Protein AF-A0A0C9UL07-F1 (afdb_monomer)

Radius of gyration: 20.9 Å; Cα contacts (8 Å, |Δi|>4): 100; chains: 1; bounding box: 41×48×55 Å

pLDDT: mean 84.24, std 13.14, range [51.62, 98.0]

Sequence (138 aa):
LTLYLAYKAIASFIRRKLIQSLTIVDDLPKLGVPRNELQRIRGTALICGGSISGLLAARICSDHFDNVVIVEPEDWLLSESGMNPQPAKAMESKIITNPRARIPQWYVAQGFHPTLPLVLSKLFPDDLEREIAKSGGR

Structure (mmCIF, N/CA/C/O backbone):
data_AF-A0A0C9UL07-F1
#
_entry.id   AF-A0A0C9UL07-F1
#
loop_
_atom_site.group_PDB
_atom_site.id
_atom_site.type_symbol
_atom_site.label_atom_id
_atom_site.label_alt_id
_atom_site.label_comp_id
_atom_site.label_asym_id
_atom_site.label_entity_id
_atom_site.label_seq_id
_atom_site.pdbx_PDB_ins_code
_atom_site.Cartn_x
_atom_site.Cartn_y
_atom_site.Cartn_z
_atom_site.occupancy
_atom_site.B_iso_or_equiv
_atom_site.auth_seq_id
_atom_site.auth_comp_id
_atom_site.auth_asym_id
_atom_site.auth_atom_id
_atom_site.pdbx_PDB_model_num
ATOM 1 N N . LEU A 1 1 ? -13.406 30.215 31.923 1.00 87.06 1 LEU A N 1
ATOM 2 C CA . LEU A 1 1 ? -13.299 28.745 32.100 1.00 87.06 1 LEU A CA 1
ATOM 3 C C . LEU A 1 1 ? -14.298 27.981 31.224 1.00 87.06 1 LEU A C 1
ATOM 5 O O . LEU A 1 1 ? -13.869 27.172 30.417 1.00 87.06 1 LEU A O 1
ATOM 9 N N . THR A 1 2 ? -15.599 28.265 31.311 1.00 92.12 2 THR A N 1
ATOM 10 C CA . THR A 1 2 ? -16.659 27.608 30.512 1.00 92.12 2 THR A CA 1
ATOM 11 C C . THR A 1 2 ? -16.460 27.727 28.999 1.00 92.12 2 THR A C 1
ATOM 13 O O . THR A 1 2 ? -16.497 26.718 28.303 1.00 92.12 2 THR A O 1
ATOM 16 N N . LEU A 1 3 ? -16.150 28.926 28.493 1.00 93.44 3 LEU A N 1
ATOM 17 C CA . LEU A 1 3 ? -15.874 29.152 27.067 1.00 93.44 3 LEU A CA 1
ATOM 18 C C . LEU A 1 3 ? -14.666 28.341 26.568 1.00 93.44 3 LEU A C 1
ATOM 20 O O . LEU A 1 3 ? -14.699 27.769 25.484 1.00 93.44 3 LEU A O 1
ATOM 24 N N . TYR A 1 4 ? -13.620 28.239 27.392 1.00 94.94 4 TYR A N 1
ATOM 25 C CA . TYR A 1 4 ? -12.428 27.444 27.088 1.00 94.94 4 TYR A CA 1
ATOM 26 C C . TYR A 1 4 ? -12.744 25.942 27.029 1.00 94.94 4 TYR A C 1
ATOM 28 O O . TYR A 1 4 ? -12.294 25.249 26.118 1.00 94.94 4 TYR A O 1
ATOM 36 N N . LEU A 1 5 ? -13.561 25.441 27.962 1.00 97.12 5 LEU A N 1
ATOM 37 C CA . LEU A 1 5 ? -14.010 24.047 27.952 1.00 97.12 5 LEU A CA 1
ATOM 38 C C . LEU A 1 5 ? -14.900 23.747 26.738 1.00 97.12 5 LEU A C 1
ATOM 40 O O . LEU A 1 5 ? -14.700 22.725 26.085 1.00 97.12 5 LEU A O 1
ATOM 44 N N . ALA A 1 6 ? -15.821 24.652 26.392 1.00 96.00 6 ALA A N 1
ATOM 45 C CA . ALA A 1 6 ? -16.668 24.529 25.207 1.00 96.00 6 ALA A CA 1
ATOM 46 C C . ALA A 1 6 ? -15.838 24.523 23.912 1.00 96.00 6 ALA A C 1
ATOM 48 O O . ALA A 1 6 ? -16.005 23.633 23.080 1.00 96.00 6 ALA A O 1
ATOM 49 N N . TYR A 1 7 ? -14.879 25.446 23.780 1.00 97.12 7 TYR A N 1
ATOM 50 C CA . TYR A 1 7 ? -13.932 25.468 22.663 1.00 97.12 7 TYR A CA 1
ATOM 51 C C . TYR A 1 7 ? -13.164 24.147 22.550 1.00 97.12 7 TYR A C 1
ATOM 53 O O . TYR A 1 7 ? -13.106 23.553 21.475 1.00 97.12 7 TYR A O 1
ATOM 61 N N . LYS A 1 8 ? -12.625 23.637 23.664 1.00 97.00 8 LYS A N 1
ATOM 62 C CA . LYS A 1 8 ? -11.879 22.373 23.683 1.00 97.00 8 LYS A CA 1
ATOM 63 C C . LYS A 1 8 ? -12.757 21.179 23.292 1.00 97.00 8 LYS A C 1
ATOM 65 O O . LYS A 1 8 ? -12.289 20.296 22.576 1.00 97.00 8 LYS A O 1
ATOM 70 N N . ALA A 1 9 ? -14.018 21.155 23.725 1.00 97.00 9 ALA A N 1
ATOM 71 C CA . ALA A 1 9 ? -14.970 20.108 23.362 1.00 97.00 9 ALA A CA 1
ATOM 72 C C . ALA A 1 9 ? -15.290 20.128 21.860 1.00 97.00 9 ALA A C 1
ATOM 74 O O . ALA A 1 9 ? -15.192 19.091 21.202 1.00 97.00 9 ALA A O 1
ATOM 75 N N . ILE A 1 10 ? -15.587 21.308 21.306 1.00 97.12 10 ILE A N 1
ATOM 76 C CA . ILE A 1 10 ? -15.850 21.489 19.872 1.00 97.12 10 ILE A CA 1
ATOM 77 C C . ILE A 1 10 ? -14.613 21.113 19.052 1.00 97.12 10 ILE A C 1
ATOM 79 O O . ILE A 1 10 ? -14.713 20.315 18.122 1.00 97.12 10 ILE A O 1
ATOM 83 N N . ALA A 1 11 ? -13.433 21.612 19.429 1.00 96.56 11 ALA A N 1
ATOM 84 C CA . ALA A 1 11 ? -12.179 21.292 18.757 1.00 96.56 11 ALA A CA 1
ATOM 85 C C . ALA A 1 11 ? -11.882 19.784 18.787 1.00 96.56 11 ALA A C 1
ATOM 87 O O . ALA A 1 11 ? -11.499 19.211 17.770 1.00 96.56 11 ALA A O 1
ATOM 88 N N . SER A 1 12 ? -12.111 19.116 19.923 1.00 96.25 12 SER A N 1
ATOM 89 C CA . SER A 1 12 ? -11.952 17.662 20.051 1.00 96.25 12 SER A CA 1
ATOM 90 C C . SER A 1 12 ? -12.924 16.897 19.147 1.00 96.25 12 SER A C 1
ATOM 92 O O . SER A 1 12 ? -12.525 15.953 18.463 1.00 96.25 12 SER A O 1
ATOM 94 N N . PHE A 1 13 ? -14.186 17.332 19.087 1.00 97.25 13 PHE A N 1
ATOM 95 C CA . PHE A 1 13 ? -15.200 16.722 18.232 1.00 97.25 13 PHE A CA 1
ATOM 96 C C . PHE A 1 13 ? -14.861 16.872 16.744 1.00 97.25 13 PHE A C 1
ATOM 98 O O . PHE A 1 13 ? -14.849 15.876 16.019 1.00 97.25 13 PHE A O 1
ATOM 105 N N . ILE A 1 14 ? -14.517 18.088 16.306 1.00 96.94 14 ILE A N 1
ATOM 106 C CA . ILE A 1 14 ? -14.094 18.362 14.927 1.00 96.94 14 ILE A CA 1
ATOM 107 C C . ILE A 1 14 ? -12.856 17.531 14.593 1.00 96.94 14 ILE A C 1
ATOM 109 O O . ILE A 1 14 ? -12.854 16.822 13.591 1.00 96.94 14 ILE A O 1
ATOM 113 N N . ARG A 1 15 ? -11.832 17.535 15.457 1.00 94.94 15 ARG A N 1
ATOM 114 C CA . ARG A 1 15 ? -10.610 16.746 15.251 1.00 94.94 15 ARG A CA 1
ATOM 115 C C . ARG A 1 15 ? -10.924 15.264 15.076 1.00 94.94 15 ARG A C 1
ATOM 117 O O . ARG A 1 15 ? -10.402 14.644 14.157 1.00 94.94 15 ARG A O 1
ATOM 124 N N . ARG A 1 16 ? -11.782 14.694 15.927 1.00 94.38 16 ARG A N 1
ATOM 125 C CA . ARG A 1 16 ? -12.182 13.285 15.829 1.00 94.38 16 ARG A CA 1
ATOM 126 C C . ARG A 1 16 ? -12.882 12.994 14.503 1.00 94.38 16 ARG A C 1
ATOM 128 O O . ARG A 1 16 ? -12.546 12.007 13.863 1.00 94.38 16 ARG A O 1
ATOM 135 N N . LYS A 1 17 ? -13.800 13.860 14.068 1.00 95.44 17 LYS A N 1
ATOM 136 C CA .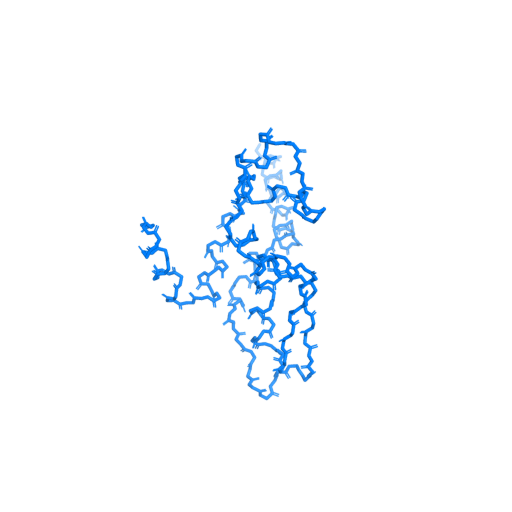 LYS A 1 17 ? -14.495 13.711 12.780 1.00 95.44 17 LYS A CA 1
ATOM 137 C C . LYS A 1 17 ? -13.549 13.818 11.587 1.00 95.44 17 LYS A C 1
ATOM 139 O O . LYS A 1 17 ? -13.657 13.019 10.664 1.00 95.44 17 LYS A O 1
ATOM 144 N N . LEU A 1 18 ? -12.600 14.752 11.629 1.00 94.44 18 LEU A N 1
ATOM 145 C CA . LEU A 1 18 ? -11.590 14.897 10.584 1.00 94.44 18 LEU A CA 1
ATOM 146 C C . LEU A 1 18 ? -10.664 13.679 10.525 1.00 94.44 18 LEU A C 1
ATOM 148 O O . LEU A 1 18 ? -10.439 13.160 9.441 1.00 94.44 18 LEU A O 1
ATOM 152 N N . ILE A 1 19 ? -10.186 13.172 11.666 1.00 91.25 19 ILE A N 1
ATOM 153 C CA . ILE A 1 19 ? -9.354 11.956 11.708 1.00 91.25 19 ILE A CA 1
ATOM 154 C C . ILE A 1 19 ? -10.118 10.762 11.135 1.00 91.25 19 ILE A C 1
ATOM 156 O O . ILE A 1 19 ? -9.585 10.056 10.286 1.00 91.25 19 ILE A O 1
ATOM 160 N N . GLN A 1 20 ? -11.374 10.583 11.539 1.00 91.12 20 GLN A N 1
ATOM 161 C CA . GLN A 1 20 ? -12.232 9.501 11.055 1.00 91.12 20 GLN A CA 1
ATOM 162 C C . GLN A 1 20 ? -12.506 9.560 9.552 1.00 91.12 20 GLN A C 1
ATOM 164 O O . GLN A 1 20 ? -12.657 8.522 8.923 1.00 91.12 20 GLN A O 1
ATOM 169 N N . SER A 1 21 ? -12.609 10.762 8.981 1.00 91.25 21 SER A N 1
ATOM 170 C CA . SER A 1 21 ? -12.977 10.932 7.574 1.00 91.25 21 SER A CA 1
ATOM 171 C C . SER A 1 21 ? -11.782 11.049 6.630 1.00 91.25 21 SER A C 1
ATOM 173 O O . SER A 1 21 ? -11.935 10.761 5.447 1.00 91.25 21 SER A O 1
ATOM 175 N N . LEU A 1 22 ? -10.640 11.549 7.107 1.00 90.31 22 LEU A N 1
ATOM 176 C CA . LEU A 1 22 ? -9.504 11.932 6.260 1.00 90.31 22 LEU A CA 1
ATOM 177 C C . LEU A 1 22 ? -8.272 11.050 6.464 1.00 90.31 22 LEU A C 1
ATOM 179 O O . LEU A 1 22 ? -7.281 11.222 5.758 1.00 90.31 22 LEU A O 1
ATOM 183 N N . THR A 1 23 ? -8.287 10.146 7.444 1.00 88.69 23 THR A N 1
ATOM 184 C CA . THR A 1 23 ? -7.121 9.323 7.771 1.00 88.69 23 THR A CA 1
ATOM 185 C C . THR A 1 23 ? -7.498 7.858 7.908 1.00 88.69 23 THR A C 1
ATOM 187 O O . THR A 1 23 ? -8.632 7.520 8.222 1.00 88.69 23 THR A O 1
ATOM 190 N N . ILE A 1 24 ? -6.505 6.990 7.735 1.00 87.75 24 ILE A N 1
ATOM 191 C CA . ILE A 1 24 ? -6.659 5.534 7.838 1.00 87.75 24 ILE A CA 1
ATOM 192 C C . ILE A 1 24 ? -6.579 5.009 9.280 1.00 87.75 24 ILE A C 1
ATOM 194 O O . ILE A 1 24 ? -6.557 3.800 9.486 1.00 87.75 24 ILE A O 1
ATOM 198 N N . VAL A 1 25 ? -6.446 5.885 10.284 1.00 89.00 25 VAL A N 1
ATOM 199 C CA . VAL A 1 25 ? -6.055 5.491 11.651 1.00 89.00 25 VAL A CA 1
ATOM 200 C C . VAL A 1 25 ? -7.028 4.476 12.256 1.00 89.00 25 VAL A C 1
ATOM 202 O O . VAL A 1 25 ? -6.585 3.486 12.836 1.00 89.00 25 VAL A O 1
ATOM 205 N N . ASP A 1 26 ? -8.332 4.677 12.065 1.00 90.06 26 ASP A N 1
ATOM 206 C CA . ASP A 1 26 ? -9.371 3.783 12.592 1.00 90.06 26 ASP A CA 1
ATOM 207 C C . ASP A 1 26 ? -9.475 2.458 11.799 1.00 90.06 26 ASP A C 1
ATOM 209 O O . ASP A 1 26 ? -10.058 1.486 12.286 1.00 90.06 26 ASP A O 1
ATOM 213 N N . ASP A 1 27 ? -8.873 2.388 10.608 1.00 88.75 27 ASP A N 1
ATOM 214 C CA . ASP A 1 27 ? -8.844 1.196 9.753 1.00 88.75 27 ASP A CA 1
ATOM 215 C C . ASP A 1 27 ? -7.534 0.402 9.853 1.00 88.75 27 ASP A C 1
ATOM 217 O O . ASP A 1 27 ? -7.509 -0.769 9.475 1.00 88.75 27 ASP A O 1
ATOM 221 N N . LEU A 1 28 ? -6.473 0.976 10.437 1.00 89.69 28 LEU A N 1
ATOM 222 C CA . LEU A 1 28 ? -5.194 0.289 10.671 1.00 89.69 28 LEU A CA 1
ATOM 223 C C . LEU A 1 28 ? -5.342 -1.091 11.341 1.00 89.69 28 LEU A C 1
ATOM 225 O O . LEU A 1 28 ? -4.648 -2.014 10.915 1.00 89.69 28 LEU A O 1
ATOM 229 N N . PRO A 1 29 ? -6.219 -1.302 12.347 1.00 89.44 29 PRO A N 1
ATOM 230 C CA . PRO A 1 29 ? -6.376 -2.622 12.962 1.00 89.44 29 PRO A CA 1
ATOM 231 C C . PRO A 1 29 ? -6.958 -3.690 12.029 1.00 89.44 29 PRO A C 1
ATOM 233 O O . PRO A 1 29 ? -6.788 -4.874 12.296 1.00 89.44 29 PRO A O 1
ATOM 236 N N . LYS A 1 30 ? -7.659 -3.286 10.962 1.00 89.06 30 LYS A N 1
ATOM 237 C CA . LYS A 1 30 ? -8.255 -4.194 9.970 1.00 89.06 30 LYS A CA 1
ATOM 238 C C . LYS A 1 30 ? -7.292 -4.507 8.824 1.00 89.06 30 LYS A C 1
ATOM 240 O O . LYS A 1 30 ? -7.588 -5.357 7.988 1.00 89.06 30 LYS A O 1
ATOM 245 N N . LEU A 1 31 ? -6.169 -3.796 8.756 1.00 90.62 31 LEU A N 1
ATOM 246 C CA . LEU A 1 31 ? -5.187 -3.943 7.698 1.00 90.62 31 LEU A CA 1
ATOM 247 C C . LEU A 1 31 ? -4.393 -5.244 7.866 1.00 90.62 31 LEU A C 1
ATOM 249 O O . LEU A 1 31 ? -4.025 -5.602 8.984 1.00 90.62 31 LEU A O 1
ATOM 253 N N . GLY A 1 32 ? -4.118 -5.934 6.754 1.00 86.06 32 GLY A N 1
ATOM 254 C CA . GLY A 1 32 ? -3.405 -7.217 6.755 1.00 86.06 32 GLY A CA 1
ATOM 255 C C . GLY A 1 32 ? -4.238 -8.397 7.270 1.00 86.06 32 GLY A C 1
ATOM 256 O O . GLY A 1 32 ? -3.681 -9.450 7.565 1.00 86.06 32 GLY A O 1
ATOM 257 N N . VAL A 1 33 ? -5.560 -8.233 7.403 1.00 91.25 33 VAL A N 1
ATOM 258 C CA . VAL A 1 33 ? -6.483 -9.315 7.772 1.00 91.25 33 VAL A CA 1
ATOM 259 C C . VAL A 1 33 ? -7.104 -9.893 6.496 1.00 91.25 33 VAL A C 1
ATOM 261 O O . VAL A 1 33 ? -8.010 -9.270 5.928 1.00 91.25 33 VAL A O 1
ATOM 264 N N . PRO A 1 34 ? -6.647 -11.065 6.017 1.00 91.56 34 PRO A N 1
ATOM 265 C CA . PRO A 1 34 ? -7.158 -11.631 4.782 1.00 91.56 34 PRO A CA 1
ATOM 266 C C . PRO A 1 34 ? -8.598 -12.109 4.913 1.00 91.56 34 PRO A C 1
ATOM 268 O O . PRO A 1 34 ? -9.052 -12.542 5.974 1.00 91.56 34 PRO A O 1
ATOM 271 N N . ARG A 1 35 ? -9.334 -12.048 3.797 1.00 93.31 35 ARG A N 1
ATOM 272 C CA . ARG A 1 35 ? -10.623 -12.740 3.697 1.00 93.31 35 ARG A CA 1
ATOM 273 C C . ARG A 1 35 ? -10.357 -14.241 3.701 1.00 93.31 35 ARG A C 1
ATOM 275 O O . ARG A 1 35 ? -9.405 -14.698 3.073 1.00 93.31 35 ARG A O 1
ATOM 282 N N . ASN A 1 36 ? -11.244 -15.004 4.338 1.00 92.62 36 ASN A N 1
ATOM 283 C CA . ASN A 1 36 ? -11.257 -16.455 4.163 1.00 92.62 36 ASN A CA 1
ATOM 284 C C . ASN A 1 36 ? -11.339 -16.782 2.668 1.00 92.62 36 ASN A C 1
ATOM 286 O O . ASN A 1 36 ? -12.015 -16.064 1.930 1.00 92.62 36 ASN A O 1
ATOM 290 N N . GLU A 1 37 ? -10.705 -17.866 2.224 1.00 87.19 37 GLU A N 1
ATOM 291 C CA . GLU A 1 37 ? -10.624 -18.204 0.794 1.00 87.19 37 GLU A CA 1
ATOM 292 C C . GLU A 1 37 ? -12.002 -18.253 0.119 1.00 87.19 37 GLU A C 1
ATOM 294 O O . GLU A 1 37 ? -12.196 -17.685 -0.951 1.00 87.19 37 GLU A O 1
ATOM 299 N N . LEU A 1 38 ? -13.000 -18.818 0.807 1.00 90.19 38 LEU A N 1
ATOM 300 C CA . LEU A 1 38 ? -14.388 -18.901 0.334 1.00 90.19 38 LEU A CA 1
ATOM 301 C C . LEU A 1 38 ? -15.116 -17.545 0.273 1.00 90.19 38 LEU A C 1
ATOM 303 O O . LEU A 1 38 ? -16.184 -17.442 -0.322 1.00 90.19 38 LEU A O 1
ATOM 307 N N . GLN A 1 39 ? -14.571 -16.513 0.919 1.00 93.44 39 GLN A N 1
ATOM 308 C CA . GLN A 1 39 ? -15.142 -15.166 1.026 1.00 93.44 39 GLN A CA 1
ATOM 309 C C . GLN A 1 39 ? -14.377 -14.126 0.196 1.00 93.44 39 GLN A C 1
ATOM 311 O O . GLN A 1 39 ? -14.705 -12.931 0.262 1.00 93.44 39 GLN A O 1
ATOM 316 N N . ARG A 1 40 ? -13.353 -14.552 -0.556 1.00 95.50 40 ARG A N 1
ATOM 317 C CA . ARG A 1 40 ? -12.643 -13.691 -1.504 1.00 95.50 40 ARG A CA 1
ATOM 318 C C . ARG A 1 40 ? -13.598 -13.222 -2.598 1.00 95.50 40 ARG A C 1
ATOM 320 O O . ARG A 1 40 ? -14.543 -13.907 -2.991 1.00 95.50 40 ARG A O 1
ATOM 327 N N . ILE A 1 41 ? -13.374 -11.999 -3.055 1.00 96.81 41 ILE A N 1
ATOM 328 C CA . ILE A 1 41 ? -14.144 -11.379 -4.122 1.00 96.81 41 ILE A CA 1
ATOM 329 C C . ILE A 1 41 ? -13.711 -12.041 -5.431 1.00 96.81 41 ILE A C 1
ATOM 331 O O . ILE A 1 41 ? -12.555 -11.931 -5.845 1.00 96.81 41 ILE A O 1
ATOM 335 N N . ARG A 1 42 ? -14.654 -12.737 -6.070 1.00 96.88 42 ARG A N 1
ATOM 336 C CA . ARG A 1 42 ? -14.430 -13.425 -7.345 1.00 96.88 42 ARG A CA 1
ATOM 337 C C . ARG A 1 42 ? -14.112 -12.397 -8.431 1.00 96.88 42 ARG A C 1
ATOM 339 O O . ARG A 1 42 ? -14.817 -11.397 -8.558 1.00 96.88 42 ARG A O 1
ATOM 346 N N . GLY A 1 43 ? -13.079 -12.665 -9.226 1.00 95.19 43 GLY A N 1
ATOM 347 C CA . GLY A 1 43 ? -12.649 -11.803 -10.330 1.00 95.19 43 GLY A CA 1
ATOM 348 C C . GLY A 1 43 ? -11.228 -11.267 -10.166 1.00 95.19 43 GLY A C 1
ATOM 349 O O . GLY A 1 43 ? -10.407 -11.850 -9.455 1.00 95.19 43 GLY A O 1
ATOM 350 N N . THR A 1 44 ? -10.942 -10.167 -10.863 1.00 97.94 44 THR A N 1
ATOM 351 C CA . THR A 1 44 ? -9.599 -9.582 -10.945 1.00 97.94 44 THR A CA 1
ATOM 352 C C . THR A 1 44 ? -9.631 -8.118 -10.533 1.00 97.94 44 THR A C 1
ATOM 354 O O . THR A 1 44 ? -10.332 -7.317 -11.150 1.00 97.94 44 THR A O 1
ATOM 357 N N . ALA A 1 45 ? -8.849 -7.758 -9.516 1.00 98.00 45 ALA A N 1
ATOM 358 C CA . ALA A 1 45 ? -8.554 -6.365 -9.209 1.00 98.00 45 ALA A CA 1
ATOM 359 C C . ALA A 1 45 ? -7.463 -5.860 -10.162 1.00 98.00 45 ALA A C 1
ATOM 361 O O . ALA A 1 45 ? -6.354 -6.396 -10.180 1.00 98.00 45 ALA A O 1
ATOM 362 N N . LEU A 1 46 ? -7.786 -4.837 -10.954 1.00 97.62 46 LEU A N 1
ATOM 363 C CA . LEU A 1 46 ? -6.835 -4.167 -11.836 1.00 97.62 46 LEU A CA 1
ATOM 364 C C . LEU A 1 46 ? -6.286 -2.919 -11.142 1.00 97.62 46 LEU A C 1
ATOM 366 O O . LEU A 1 46 ? -7.048 -2.015 -10.800 1.00 97.62 46 LEU A O 1
ATOM 370 N N . ILE A 1 47 ? -4.973 -2.865 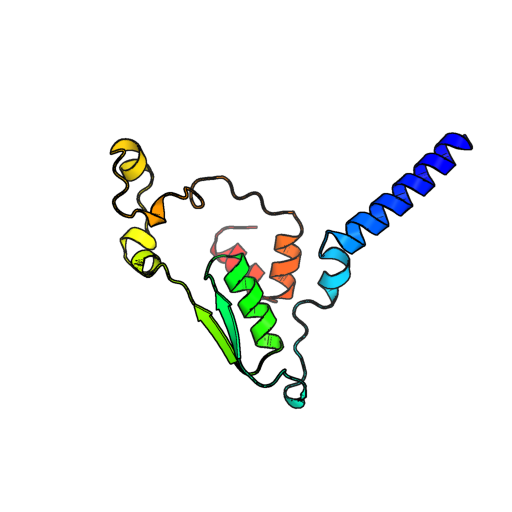-10.953 1.00 97.44 47 ILE A N 1
ATOM 371 C CA . ILE A 1 47 ? -4.269 -1.730 -10.360 1.00 97.44 47 ILE A CA 1
ATOM 372 C C . ILE A 1 47 ? -3.502 -1.008 -11.465 1.00 97.44 47 ILE A C 1
ATOM 374 O O . ILE A 1 47 ? -2.538 -1.538 -12.010 1.00 97.44 47 ILE A O 1
ATOM 378 N N . CYS A 1 48 ? -3.937 0.200 -11.816 1.00 93.88 48 CYS A N 1
ATOM 379 C CA . CYS A 1 48 ? -3.314 1.005 -12.866 1.00 93.88 48 CYS A CA 1
ATOM 380 C C . CYS A 1 48 ? -2.232 1.916 -12.263 1.00 93.88 48 CYS A C 1
ATOM 382 O O . CYS A 1 48 ? -2.531 3.028 -11.828 1.00 93.88 48 CYS A O 1
ATOM 384 N N . GLY A 1 49 ? -0.993 1.428 -12.229 1.00 88.12 49 GLY A N 1
ATOM 385 C CA . GLY A 1 49 ? 0.185 2.104 -11.682 1.00 88.12 49 GLY A CA 1
ATOM 386 C C . GLY A 1 49 ? 0.946 1.228 -10.683 1.00 88.12 49 GLY A C 1
ATOM 387 O O . GLY A 1 49 ? 0.355 0.648 -9.775 1.00 88.12 49 GLY A O 1
ATOM 388 N N . GLY A 1 50 ? 2.264 1.155 -10.841 1.00 85.31 50 GLY A N 1
ATOM 389 C CA . GLY A 1 50 ? 3.217 0.368 -10.053 1.00 85.31 50 GLY A CA 1
ATOM 390 C C . GLY A 1 50 ? 4.057 1.194 -9.075 1.00 85.31 50 GLY A C 1
ATOM 391 O O . GLY A 1 50 ? 5.090 0.729 -8.602 1.00 85.31 50 GLY A O 1
ATOM 392 N N . SER A 1 51 ? 3.632 2.417 -8.752 1.00 83.56 51 SER A N 1
ATOM 393 C CA . SER A 1 51 ? 4.258 3.226 -7.699 1.00 83.56 51 SER A CA 1
ATOM 394 C C . SER A 1 51 ? 3.981 2.653 -6.299 1.00 83.56 51 SER A C 1
ATOM 396 O O . SER A 1 51 ? 3.224 1.694 -6.140 1.00 83.56 51 SER A O 1
ATOM 398 N N . ILE A 1 52 ? 4.540 3.268 -5.249 1.00 85.38 52 ILE A N 1
ATOM 399 C CA . ILE A 1 52 ? 4.337 2.824 -3.858 1.00 85.38 52 ILE A CA 1
ATOM 400 C C . ILE A 1 52 ? 2.853 2.671 -3.484 1.00 85.38 52 ILE A C 1
ATOM 402 O O . ILE A 1 52 ? 2.485 1.703 -2.825 1.00 85.38 52 ILE A O 1
ATOM 406 N N . SER A 1 53 ? 1.978 3.576 -3.935 1.00 87.75 53 SER A N 1
ATOM 407 C CA . SER A 1 53 ? 0.541 3.472 -3.659 1.00 87.75 53 SER A CA 1
ATOM 408 C C . SER A 1 53 ? -0.101 2.304 -4.405 1.00 87.75 53 SER A C 1
ATOM 410 O O . SER A 1 53 ? -0.925 1.600 -3.826 1.00 87.75 53 SER A O 1
ATOM 412 N N . GLY A 1 54 ? 0.304 2.066 -5.654 1.00 92.88 54 GLY A N 1
ATOM 413 C CA . GLY A 1 54 ? -0.159 0.942 -6.464 1.00 92.88 54 GLY A CA 1
ATOM 414 C C . GLY A 1 54 ? 0.261 -0.406 -5.884 1.00 92.88 54 GLY A C 1
ATOM 415 O O . GLY A 1 54 ? -0.572 -1.292 -5.718 1.00 92.88 54 GLY A O 1
ATOM 416 N N . LEU A 1 55 ? 1.524 -0.540 -5.477 1.00 93.06 55 LEU A N 1
ATOM 417 C CA . LEU A 1 55 ? 2.039 -1.758 -4.848 1.00 93.06 55 LEU A CA 1
ATOM 418 C C . LEU A 1 55 ? 1.366 -2.042 -3.499 1.00 93.06 55 LEU A C 1
ATOM 420 O O . LEU A 1 55 ? 0.973 -3.179 -3.238 1.00 93.06 55 LEU A O 1
ATOM 424 N N . LEU A 1 56 ? 1.170 -1.021 -2.657 1.00 93.06 56 LEU A N 1
ATOM 425 C CA . LEU A 1 56 ? 0.449 -1.180 -1.389 1.00 93.06 56 LEU A CA 1
ATOM 426 C C . LEU A 1 56 ? -1.021 -1.557 -1.616 1.00 93.06 56 LEU A C 1
ATOM 428 O O . LEU A 1 56 ? -1.537 -2.442 -0.934 1.00 93.06 56 LEU A O 1
ATOM 432 N N . ALA A 1 57 ? -1.686 -0.938 -2.596 1.00 95.12 57 ALA A N 1
ATOM 433 C CA . ALA A 1 57 ? -3.047 -1.305 -2.974 1.00 95.12 57 ALA A CA 1
ATOM 434 C C . ALA A 1 57 ? -3.112 -2.754 -3.474 1.00 95.12 57 ALA A C 1
ATOM 436 O O . ALA A 1 57 ? -3.965 -3.514 -3.024 1.00 95.12 57 ALA A O 1
ATOM 437 N N . ALA A 1 58 ? -2.180 -3.165 -4.336 1.00 96.50 58 ALA A N 1
ATOM 438 C CA . ALA A 1 58 ? -2.098 -4.529 -4.842 1.00 96.50 58 ALA A CA 1
ATOM 439 C C . ALA A 1 58 ? -1.893 -5.550 -3.714 1.00 96.50 58 ALA A C 1
ATOM 441 O O . ALA A 1 58 ? -2.582 -6.569 -3.686 1.00 96.50 58 ALA A O 1
ATOM 442 N N . ARG A 1 59 ? -1.015 -5.248 -2.748 1.00 95.19 59 ARG A N 1
ATOM 443 C CA . ARG A 1 59 ? -0.783 -6.081 -1.559 1.00 95.19 59 ARG A CA 1
ATOM 444 C C . ARG A 1 59 ? -2.036 -6.237 -0.697 1.00 95.19 59 ARG A C 1
ATOM 446 O O . ARG A 1 59 ? -2.272 -7.320 -0.177 1.00 95.19 59 ARG A O 1
ATOM 453 N N . ILE A 1 60 ? -2.841 -5.189 -0.532 1.00 94.88 60 ILE A N 1
ATOM 454 C CA . ILE A 1 60 ? -4.119 -5.282 0.194 1.00 94.88 60 ILE A CA 1
ATOM 455 C C . ILE A 1 60 ? -5.146 -6.057 -0.640 1.00 94.88 60 ILE A C 1
ATOM 457 O O . ILE A 1 60 ? -5.845 -6.931 -0.135 1.00 94.88 60 ILE A O 1
ATOM 461 N N . CYS A 1 61 ? -5.234 -5.784 -1.941 1.00 96.19 61 CYS A N 1
ATOM 462 C CA . CYS A 1 61 ? -6.139 -6.494 -2.838 1.00 96.19 61 CYS A CA 1
ATOM 463 C C . CYS A 1 61 ? -5.821 -7.993 -2.913 1.00 96.19 61 CYS A C 1
ATOM 465 O O . CYS A 1 61 ? -6.751 -8.789 -3.040 1.00 96.19 61 CYS A O 1
ATOM 467 N N . SER A 1 62 ? -4.555 -8.401 -2.772 1.00 95.19 62 SER A N 1
ATOM 468 C CA . SER A 1 62 ? -4.167 -9.817 -2.800 1.00 95.19 62 SER A CA 1
ATOM 469 C C . SER A 1 62 ? -4.697 -10.607 -1.603 1.00 95.19 62 SER A C 1
ATOM 471 O O . SER A 1 62 ? -4.747 -11.832 -1.657 1.00 95.19 62 SER A O 1
ATOM 473 N N . ASP A 1 63 ? -5.140 -9.931 -0.546 1.00 94.44 63 ASP A N 1
ATOM 474 C CA . ASP A 1 63 ? -5.800 -10.539 0.612 1.00 94.44 63 ASP A CA 1
ATOM 475 C C . ASP A 1 63 ? -7.321 -10.685 0.415 1.00 94.44 63 ASP A C 1
ATOM 477 O O . ASP A 1 63 ? -8.005 -11.340 1.210 1.00 94.44 63 ASP A O 1
ATOM 481 N N . HIS A 1 64 ? -7.878 -10.069 -0.634 1.00 96.12 64 HIS A N 1
ATOM 482 C CA . HIS A 1 64 ? -9.322 -9.907 -0.793 1.00 96.12 64 HIS A CA 1
ATOM 483 C C . HIS A 1 64 ? -9.898 -10.373 -2.130 1.00 96.12 64 HIS A C 1
ATOM 485 O O . HIS A 1 64 ? -11.075 -10.725 -2.151 1.00 96.12 64 HIS A O 1
ATOM 491 N N . PHE A 1 65 ? -9.122 -10.384 -3.213 1.00 97.44 65 PHE A N 1
ATOM 492 C CA . PHE A 1 65 ? -9.566 -10.744 -4.565 1.00 97.44 65 PHE A CA 1
ATOM 493 C C . PHE A 1 65 ? -8.873 -12.008 -5.055 1.00 97.44 65 PHE A C 1
ATOM 495 O O . PHE A 1 65 ? -7.710 -12.216 -4.736 1.00 97.44 65 PHE A O 1
ATOM 502 N N . ASP A 1 66 ? -9.537 -12.832 -5.864 1.00 95.88 66 ASP A N 1
ATOM 503 C CA . ASP A 1 66 ? -8.916 -14.045 -6.424 1.00 95.88 66 ASP A CA 1
ATOM 504 C C . ASP A 1 66 ? -7.652 -13.729 -7.229 1.00 95.88 66 ASP A C 1
ATOM 506 O O . ASP A 1 66 ? -6.631 -14.389 -7.058 1.00 95.88 66 ASP A O 1
ATOM 510 N N . ASN A 1 67 ? -7.709 -12.685 -8.060 1.00 97.56 67 ASN A N 1
ATOM 511 C CA . ASN A 1 67 ? -6.595 -12.258 -8.894 1.00 97.56 67 ASN A CA 1
ATOM 512 C C . ASN A 1 67 ? -6.326 -10.764 -8.709 1.00 97.56 67 ASN A C 1
ATOM 514 O O . ASN A 1 67 ? -7.254 -9.960 -8.582 1.00 97.56 67 ASN A O 1
ATOM 518 N N . VAL A 1 68 ? -5.053 -10.382 -8.761 1.00 97.88 68 VAL A N 1
ATOM 519 C CA . VAL A 1 68 ? -4.617 -8.984 -8.770 1.00 97.88 68 VAL A CA 1
ATOM 520 C C . VAL A 1 68 ? -3.637 -8.803 -9.915 1.00 97.88 68 VAL A C 1
ATOM 522 O O . VAL A 1 68 ? -2.667 -9.548 -10.024 1.00 97.88 68 VAL A O 1
ATOM 525 N N . VAL A 1 69 ? -3.900 -7.822 -10.774 1.00 97.50 69 VAL A N 1
ATOM 526 C CA . VAL A 1 69 ? -3.041 -7.478 -11.909 1.00 97.50 69 VAL A CA 1
ATOM 527 C C . VAL A 1 69 ? -2.630 -6.024 -11.773 1.00 97.50 69 VAL A C 1
ATOM 529 O O . VAL A 1 69 ? -3.482 -5.146 -11.648 1.00 97.50 69 VAL A O 1
ATOM 532 N N . ILE A 1 70 ? -1.326 -5.775 -11.816 1.00 95.38 70 ILE A N 1
ATOM 533 C CA . ILE A 1 70 ? -0.759 -4.428 -11.835 1.00 95.38 70 ILE A CA 1
ATOM 534 C C . ILE A 1 70 ? -0.399 -4.096 -13.280 1.00 95.38 70 ILE A C 1
ATOM 536 O O . ILE A 1 70 ? 0.299 -4.862 -13.940 1.00 95.38 70 ILE A O 1
ATOM 540 N N . VAL A 1 71 ? -0.881 -2.958 -13.768 1.00 93.25 71 VAL A N 1
ATOM 541 C CA . VAL A 1 71 ? -0.548 -2.416 -15.085 1.00 93.25 71 VAL A CA 1
ATOM 542 C C . VAL A 1 71 ? 0.306 -1.180 -14.877 1.00 93.25 71 VAL A C 1
ATOM 544 O O . VAL A 1 71 ? -0.193 -0.152 -14.423 1.00 93.25 71 VAL A O 1
ATOM 547 N N . GLU A 1 72 ? 1.584 -1.284 -15.2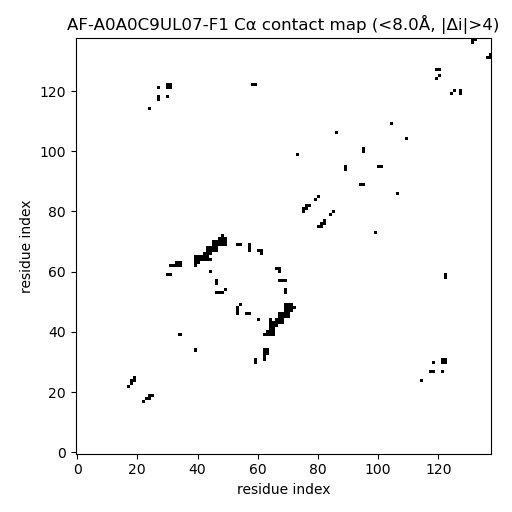20 1.00 86.44 72 GLU A N 1
ATOM 548 C CA . GLU A 1 72 ? 2.533 -0.174 -15.203 1.00 86.44 72 GLU A CA 1
ATOM 549 C C . GLU A 1 72 ? 2.931 0.156 -16.652 1.00 86.44 72 GLU A C 1
ATOM 551 O O . GLU A 1 72 ? 3.615 -0.649 -17.288 1.00 86.44 72 GLU A O 1
ATOM 556 N N . PRO A 1 73 ? 2.466 1.285 -17.225 1.00 77.50 73 PRO A N 1
ATOM 557 C CA . PRO A 1 73 ? 2.824 1.687 -18.586 1.00 77.50 73 PRO A CA 1
ATOM 558 C C . PRO A 1 73 ? 4.289 2.134 -18.737 1.00 77.50 73 PRO A C 1
ATOM 560 O O . PRO A 1 73 ? 4.750 2.344 -19.862 1.00 77.50 73 PRO A O 1
ATOM 563 N N . GLU A 1 74 ? 5.025 2.319 -17.641 1.00 75.81 74 GLU A N 1
ATOM 564 C CA . GLU A 1 74 ? 6.425 2.734 -17.655 1.00 75.81 74 GLU A CA 1
ATOM 565 C C . GLU A 1 74 ? 7.419 1.562 -17.773 1.00 75.81 74 GLU A C 1
ATOM 567 O O . GLU A 1 74 ? 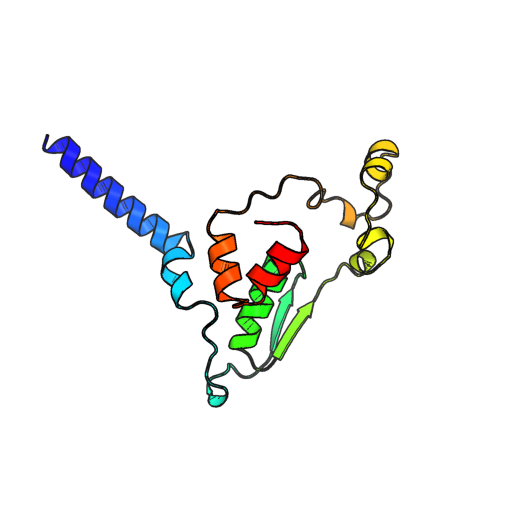8.243 1.343 -16.892 1.00 75.81 74 GLU A O 1
ATOM 572 N N . ASP A 1 75 ? 7.419 0.864 -18.916 1.00 72.38 75 ASP A N 1
ATOM 573 C CA . ASP A 1 75 ? 8.395 -0.202 -19.256 1.00 72.38 75 ASP A CA 1
ATOM 574 C C . ASP A 1 75 ? 9.855 0.220 -18.995 1.00 72.38 75 ASP A C 1
ATOM 576 O O . ASP A 1 75 ? 10.657 -0.524 -18.439 1.00 72.38 75 ASP A O 1
ATOM 580 N N . TRP A 1 76 ? 10.194 1.478 -19.288 1.00 73.75 76 TRP A N 1
ATOM 581 C CA . TRP A 1 76 ? 11.549 1.994 -19.092 1.00 73.75 76 TRP A CA 1
ATOM 582 C C . TRP A 1 76 ? 12.070 1.870 -17.649 1.00 73.75 76 TRP A C 1
ATOM 584 O O . TRP A 1 76 ? 13.290 1.825 -17.476 1.00 73.75 76 TRP A O 1
ATOM 594 N N . LEU A 1 77 ? 11.195 1.786 -16.636 1.00 69.81 77 LEU A N 1
ATOM 595 C CA . LEU A 1 77 ? 11.584 1.533 -15.243 1.00 69.81 77 LEU A CA 1
ATOM 596 C C . LEU A 1 77 ? 12.302 0.185 -15.078 1.00 69.81 77 LEU A C 1
ATOM 598 O O . LEU A 1 77 ? 13.113 0.038 -14.170 1.00 69.81 77 LEU A O 1
ATOM 602 N N . LEU A 1 78 ? 12.046 -0.773 -15.971 1.00 75.38 78 LEU A N 1
ATOM 603 C CA . LEU A 1 78 ? 12.697 -2.085 -16.005 1.00 75.38 78 LEU A CA 1
ATOM 604 C C . LEU A 1 78 ? 14.054 -2.063 -16.720 1.00 75.38 78 LEU A C 1
ATOM 606 O O . LEU A 1 78 ? 14.815 -3.026 -16.640 1.00 75.38 78 LEU A O 1
ATOM 610 N N . SER A 1 79 ? 14.379 -0.981 -17.431 1.00 78.62 79 SER A N 1
ATOM 611 C CA . SER A 1 79 ? 15.686 -0.822 -18.068 1.00 78.62 79 SER A CA 1
ATOM 612 C C . SER A 1 79 ? 16.764 -0.496 -17.032 1.00 78.62 79 SER A 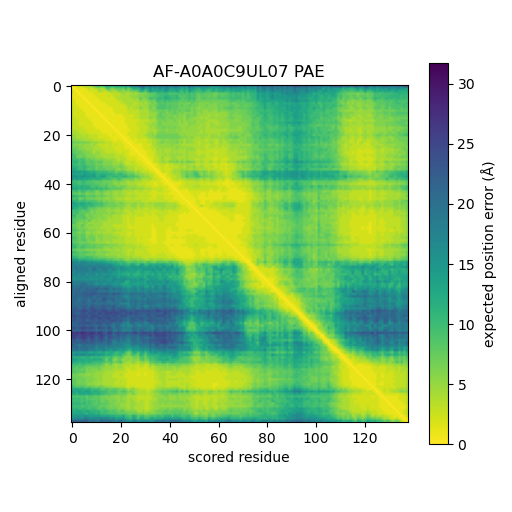C 1
ATOM 614 O O . SER A 1 79 ? 16.477 0.065 -15.974 1.00 78.62 79 SER A O 1
ATOM 616 N N . GLU A 1 80 ? 18.033 -0.758 -17.355 1.00 78.19 80 GLU A N 1
ATOM 617 C CA . GLU A 1 80 ? 19.162 -0.401 -16.482 1.00 78.19 80 GLU A CA 1
ATOM 618 C C . GLU A 1 80 ? 19.143 1.089 -16.098 1.00 78.19 80 GLU A C 1
ATOM 620 O O . GLU A 1 80 ? 19.370 1.448 -14.944 1.00 78.19 80 GLU A O 1
ATOM 625 N N . SER A 1 81 ? 18.777 1.956 -17.049 1.00 70.31 81 SER A N 1
ATOM 626 C CA . SER A 1 81 ? 18.649 3.399 -16.823 1.00 70.31 81 SER A CA 1
ATOM 627 C C . SER A 1 81 ? 17.470 3.804 -15.928 1.00 70.31 81 SER A C 1
ATOM 629 O O . SER A 1 81 ? 17.513 4.882 -15.336 1.00 70.31 81 SER A O 1
ATOM 631 N N . GLY A 1 82 ? 16.433 2.966 -15.828 1.00 71.06 82 GLY A N 1
ATOM 632 C CA . GLY A 1 82 ? 15.279 3.166 -14.950 1.00 71.06 82 GLY A CA 1
ATOM 633 C C . GLY A 1 82 ? 15.510 2.651 -13.532 1.00 71.06 82 GLY A C 1
ATOM 634 O O . GLY A 1 82 ? 15.133 3.324 -12.578 1.00 71.06 82 GLY A O 1
ATOM 635 N N . MET A 1 83 ? 16.195 1.511 -13.391 1.00 69.31 83 MET A N 1
ATOM 636 C CA . MET A 1 83 ? 16.550 0.940 -12.085 1.00 69.31 83 MET A CA 1
ATOM 637 C C . MET A 1 83 ? 17.689 1.701 -11.395 1.00 69.31 83 MET A C 1
ATOM 639 O O . MET A 1 83 ? 17.668 1.866 -10.179 1.00 69.31 83 MET A O 1
ATOM 643 N N . ASN A 1 84 ? 18.668 2.186 -12.166 1.00 68.94 84 ASN A N 1
ATOM 644 C CA . ASN A 1 84 ? 19.805 2.970 -11.678 1.00 68.94 84 ASN A CA 1
ATOM 645 C C . ASN A 1 84 ? 19.854 4.337 -12.373 1.00 68.94 84 ASN A C 1
ATOM 647 O O . ASN A 1 84 ? 20.760 4.609 -13.174 1.00 68.94 84 ASN A O 1
ATOM 651 N N . PRO A 1 85 ? 18.883 5.221 -12.098 1.00 66.00 85 PRO A N 1
ATOM 652 C CA . PRO A 1 85 ? 18.858 6.515 -12.747 1.00 66.00 85 PRO A CA 1
ATOM 653 C C . PRO A 1 85 ? 20.062 7.339 -12.266 1.00 66.00 85 PRO A C 1
ATOM 655 O O . PRO A 1 85 ? 20.400 7.339 -11.083 1.00 66.00 85 PRO A O 1
ATOM 658 N N . GLN A 1 86 ? 20.742 8.027 -13.191 1.00 69.31 86 GLN A N 1
ATOM 659 C CA . GLN A 1 86 ? 21.907 8.878 -12.902 1.00 69.31 86 GLN A CA 1
ATOM 660 C C . GLN A 1 86 ? 21.466 10.356 -12.826 1.00 69.31 86 GLN A C 1
ATOM 662 O O . GLN A 1 86 ? 21.634 11.095 -13.802 1.00 69.31 86 GLN A O 1
ATOM 667 N N . PRO A 1 87 ? 20.902 10.818 -11.688 1.00 63.06 87 PRO A N 1
ATOM 668 C CA . PRO A 1 87 ? 20.278 12.141 -11.561 1.00 63.06 87 PRO A CA 1
ATOM 669 C C . PRO A 1 87 ? 21.222 13.279 -11.869 1.00 63.06 87 PRO A C 1
ATOM 671 O O . PRO A 1 87 ? 20.853 14.230 -12.548 1.00 63.06 87 PRO A O 1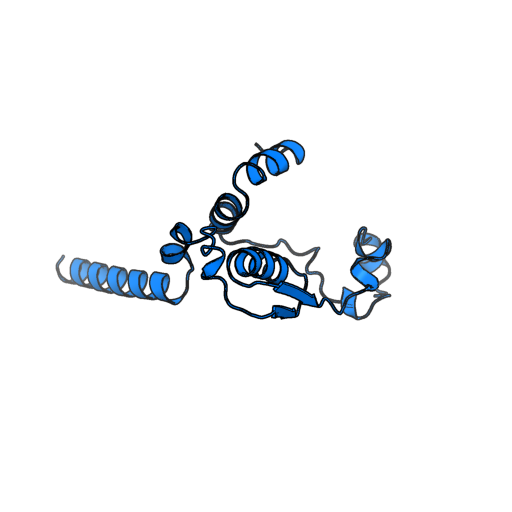
ATOM 674 N N . ALA A 1 88 ? 22.440 13.183 -11.333 1.00 67.94 88 ALA A N 1
ATOM 675 C CA . ALA A 1 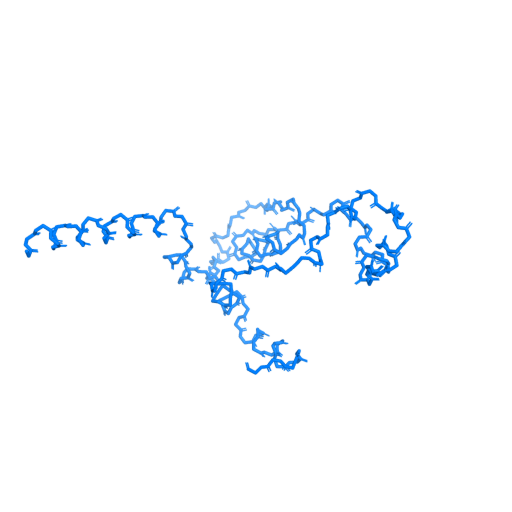88 ? 23.435 14.234 -11.435 1.00 67.94 88 ALA A CA 1
ATOM 676 C C . ALA A 1 88 ? 23.749 14.520 -12.907 1.00 67.94 88 ALA A C 1
ATOM 678 O O . ALA A 1 88 ? 23.754 15.676 -13.319 1.00 67.94 88 ALA A O 1
ATOM 679 N N . LYS A 1 89 ? 23.871 13.464 -13.722 1.00 67.94 89 LYS A N 1
ATOM 680 C CA . LYS A 1 89 ? 24.095 13.583 -15.165 1.00 67.94 89 LYS A CA 1
ATOM 681 C C . LYS A 1 89 ? 22.868 14.100 -15.913 1.00 67.94 89 LYS A C 1
ATOM 683 O O . LYS A 1 89 ? 23.018 14.885 -16.844 1.00 67.94 89 LYS A O 1
ATOM 688 N N . ALA A 1 90 ? 21.658 13.700 -15.520 1.00 64.94 90 ALA A N 1
ATOM 689 C CA . ALA A 1 90 ? 20.423 14.218 -16.121 1.00 64.94 90 ALA A CA 1
ATOM 690 C C . ALA A 1 90 ? 20.225 15.720 -15.827 1.00 64.94 90 ALA A C 1
ATOM 692 O O . ALA A 1 90 ? 19.803 16.479 -16.700 1.00 64.94 90 ALA A O 1
ATOM 693 N N . MET A 1 91 ? 20.581 16.163 -14.618 1.00 65.12 91 MET A N 1
ATOM 694 C CA . MET A 1 91 ? 20.492 17.562 -14.197 1.00 65.12 91 MET A CA 1
ATOM 695 C C . MET A 1 91 ? 21.586 18.430 -14.838 1.00 65.12 91 MET A C 1
ATOM 697 O O . MET A 1 91 ? 21.299 19.541 -15.279 1.00 65.12 91 MET A O 1
ATOM 701 N N . GLU A 1 92 ? 22.814 17.912 -14.938 1.00 69.19 92 GLU A N 1
ATOM 702 C CA . GLU A 1 92 ? 23.949 18.573 -15.597 1.00 69.19 92 GLU A CA 1
ATOM 703 C C . GLU A 1 92 ? 23.724 18.722 -17.107 1.00 69.19 92 GLU A C 1
ATOM 705 O O . GLU A 1 92 ? 23.881 19.810 -17.659 1.00 69.19 92 GLU A O 1
ATOM 710 N N . SER A 1 93 ? 23.291 17.648 -17.773 1.00 69.50 93 SER A N 1
ATOM 711 C CA . SER A 1 93 ? 23.068 17.653 -19.223 1.00 69.50 93 SER A CA 1
ATOM 712 C C . SER A 1 93 ? 21.827 18.439 -19.651 1.00 69.50 93 SER A C 1
ATOM 714 O O . SER A 1 93 ? 21.721 18.787 -20.824 1.00 69.50 93 SER A O 1
ATOM 716 N N . LYS A 1 94 ? 20.876 18.708 -18.739 1.00 64.31 94 LYS A N 1
ATOM 717 C CA . LYS A 1 94 ? 19.535 19.268 -19.028 1.00 64.31 94 LYS A CA 1
ATOM 718 C C . LYS A 1 94 ? 18.760 18.506 -20.114 1.00 64.31 94 LYS A C 1
ATOM 720 O O . LYS A 1 94 ? 17.756 19.003 -20.626 1.00 64.31 94 LYS A O 1
ATOM 725 N N . ILE A 1 95 ? 19.207 17.303 -20.468 1.00 61.94 95 ILE A N 1
ATOM 726 C CA . ILE A 1 95 ? 18.602 16.461 -21.490 1.00 61.94 95 ILE A CA 1
ATOM 727 C C . ILE A 1 95 ? 17.871 15.345 -20.762 1.00 61.94 95 ILE A C 1
ATOM 729 O O . ILE A 1 95 ? 18.466 14.434 -20.192 1.00 61.94 95 ILE A O 1
ATOM 733 N N . ILE A 1 96 ? 16.546 15.423 -20.797 1.00 60.66 96 ILE A N 1
ATOM 734 C CA . ILE A 1 96 ? 15.685 14.345 -20.329 1.00 60.66 96 ILE A CA 1
ATOM 735 C C . ILE A 1 96 ? 15.507 13.384 -21.505 1.00 60.66 96 ILE A C 1
ATOM 737 O O . ILE A 1 96 ? 14.731 13.655 -22.420 1.00 60.66 96 ILE A O 1
ATOM 741 N N . THR A 1 97 ? 16.245 12.274 -21.490 1.00 64.88 97 THR A N 1
ATOM 742 C CA . THR A 1 97 ? 16.198 11.249 -22.546 1.00 64.88 97 THR A CA 1
ATOM 743 C C . THR A 1 97 ? 14.845 10.542 -22.608 1.00 64.88 97 THR A C 1
ATOM 745 O O . THR A 1 97 ? 14.389 10.191 -23.694 1.00 64.88 97 THR A O 1
ATOM 748 N N . ASN A 1 98 ? 14.165 10.383 -21.467 1.00 64.31 98 ASN A N 1
ATOM 749 C CA . ASN A 1 98 ? 12.835 9.791 -21.396 1.00 64.31 98 ASN A CA 1
ATOM 750 C C . ASN A 1 98 ? 11.784 10.818 -20.939 1.00 64.31 98 ASN A C 1
ATOM 752 O O . ASN A 1 98 ? 11.814 11.240 -19.783 1.00 64.31 98 ASN A O 1
ATOM 756 N N . PRO A 1 99 ? 10.804 11.188 -21.782 1.00 61.06 99 PRO A N 1
ATOM 757 C CA . PRO A 1 99 ? 9.745 12.130 -21.421 1.00 61.06 99 PRO A CA 1
ATOM 758 C C . PRO A 1 99 ? 8.954 11.764 -20.154 1.00 61.06 99 PRO A C 1
ATOM 760 O O . PRO A 1 99 ? 8.369 12.657 -19.546 1.00 61.06 99 PRO A O 1
ATOM 763 N N . ARG A 1 100 ? 8.937 10.488 -19.744 1.00 59.19 100 ARG A N 1
ATOM 764 C CA . ARG A 1 100 ? 8.277 10.018 -18.513 1.00 59.19 100 ARG A CA 1
ATOM 765 C C . ARG A 1 100 ? 9.169 10.082 -17.267 1.00 59.19 100 ARG A C 1
ATOM 767 O O . ARG A 1 100 ? 8.655 10.178 -16.164 1.00 59.19 100 ARG A O 1
ATOM 774 N N . ALA A 1 101 ? 10.486 10.241 -17.428 1.00 60.69 101 ALA A N 1
ATOM 775 C CA . ALA A 1 101 ? 11.408 10.568 -16.331 1.00 60.69 101 ALA A CA 1
ATOM 776 C C . ALA A 1 101 ? 11.280 12.029 -15.836 1.00 60.69 101 ALA A C 1
ATOM 778 O O . ALA A 1 101 ? 12.036 12.470 -14.973 1.00 60.69 101 ALA A O 1
ATOM 779 N N . ARG A 1 102 ? 10.336 12.808 -16.392 1.00 51.62 102 ARG A N 1
ATOM 780 C CA . ARG A 1 102 ? 10.121 14.235 -16.091 1.00 51.62 102 ARG A CA 1
ATOM 781 C C . ARG A 1 102 ? 9.652 14.520 -14.672 1.00 51.62 102 ARG A C 1
ATOM 783 O O . ARG A 1 102 ? 9.668 15.685 -14.281 1.00 51.62 102 ARG A O 1
ATOM 790 N N . ILE A 1 103 ? 9.229 13.510 -13.915 1.00 56.25 103 ILE A N 1
ATOM 791 C CA . ILE A 1 103 ? 8.871 13.714 -12.518 1.00 56.25 103 ILE A CA 1
ATOM 792 C C . ILE A 1 103 ? 10.089 13.348 -11.666 1.00 56.25 103 ILE A C 1
ATOM 794 O O . ILE A 1 103 ? 10.395 12.164 -11.534 1.00 56.25 103 ILE A O 1
ATOM 798 N N . PRO A 1 104 ? 10.778 14.319 -11.037 1.00 55.00 104 PRO A N 1
ATOM 799 C CA . PRO A 1 104 ? 11.856 14.056 -10.084 1.00 55.00 104 PRO A CA 1
ATOM 800 C C . PRO A 1 104 ? 11.334 13.431 -8.773 1.00 55.00 104 PRO A C 1
ATOM 802 O O . PRO A 1 104 ? 11.850 13.716 -7.701 1.00 55.00 104 PRO A O 1
ATOM 805 N N . GLN A 1 105 ? 10.316 12.565 -8.829 1.00 56.62 105 GLN A N 1
ATOM 806 C CA . GLN A 1 105 ? 9.746 11.849 -7.686 1.00 56.62 105 GLN A CA 1
ATOM 807 C C . GLN A 1 105 ? 10.822 11.095 -6.894 1.00 56.62 105 GLN A C 1
ATOM 809 O O . GLN A 1 105 ? 10.738 11.031 -5.673 1.00 56.62 105 GLN A O 1
ATOM 814 N N . TRP A 1 106 ? 11.870 10.609 -7.559 1.00 53.00 106 TRP A N 1
ATOM 815 C CA . TRP A 1 106 ? 12.987 9.906 -6.925 1.00 53.00 106 TRP A CA 1
ATOM 816 C C . TRP A 1 106 ? 13.986 10.818 -6.195 1.00 53.00 106 TRP A C 1
ATOM 818 O O . TRP A 1 106 ? 14.768 10.332 -5.385 1.00 53.00 106 TRP A O 1
ATOM 828 N N . TYR A 1 107 ? 13.975 12.127 -6.472 1.00 53.19 107 TYR A N 1
ATOM 829 C CA . TYR A 1 107 ? 14.985 13.081 -5.981 1.00 53.19 107 TYR A CA 1
ATOM 830 C C . TYR A 1 107 ? 14.427 14.152 -5.053 1.00 53.19 107 TYR A C 1
ATOM 832 O O . TYR A 1 107 ? 15.179 14.966 -4.519 1.00 53.19 107 TYR A O 1
ATOM 840 N N . VAL A 1 108 ? 13.113 14.161 -4.848 1.00 56.16 108 VAL A N 1
ATOM 841 C CA . VAL A 1 108 ? 12.486 14.973 -3.812 1.00 56.16 108 VAL A CA 1
ATOM 842 C C . VAL A 1 108 ? 12.395 14.125 -2.552 1.00 56.16 108 VAL A C 1
ATOM 844 O O . VAL A 1 108 ? 12.051 12.946 -2.620 1.00 56.16 108 VAL A O 1
ATOM 847 N N . ALA A 1 109 ? 12.689 14.723 -1.397 1.00 59.59 109 ALA A N 1
ATOM 848 C CA . ALA A 1 109 ? 12.424 14.093 -0.113 1.00 59.59 109 ALA A CA 1
ATOM 849 C C . ALA A 1 109 ? 10.944 13.679 -0.056 1.00 59.59 109 ALA A C 1
ATOM 851 O O . ALA A 1 109 ? 10.050 14.524 0.028 1.00 59.59 109 ALA A O 1
ATOM 852 N N . GLN A 1 110 ? 10.689 12.373 -0.142 1.00 65.12 110 GLN A N 1
ATOM 853 C CA . GLN A 1 110 ? 9.350 11.821 -0.004 1.00 65.12 110 GLN A CA 1
ATOM 854 C C . GLN A 1 110 ? 8.998 11.835 1.482 1.00 65.12 110 GLN A C 1
ATOM 856 O O . GLN A 1 110 ? 9.457 11.006 2.268 1.00 65.12 110 GLN A O 1
ATOM 861 N N . GLY A 1 111 ? 8.224 12.842 1.881 1.00 67.69 111 GLY A N 1
ATOM 862 C CA . GLY A 1 111 ? 7.683 12.936 3.226 1.00 67.69 111 GLY A CA 1
ATOM 863 C C . GLY A 1 111 ? 6.519 11.971 3.373 1.00 67.69 111 GLY A C 1
ATOM 864 O O . GLY A 1 111 ? 5.406 12.269 2.943 1.00 67.69 111 GLY A O 1
ATOM 865 N N . PHE A 1 112 ? 6.757 10.821 3.994 1.00 73.19 112 PHE A N 1
ATOM 866 C CA . PHE A 1 112 ? 5.668 9.939 4.384 1.00 73.19 112 PHE A CA 1
ATOM 867 C C . PHE A 1 112 ? 5.107 10.358 5.735 1.00 73.19 112 PHE A C 1
ATOM 869 O O . PHE A 1 112 ? 5.837 10.719 6.659 1.00 73.19 112 PHE A O 1
ATOM 876 N N . HIS A 1 113 ? 3.784 10.291 5.858 1.00 78.50 113 HIS A N 1
ATOM 877 C CA . HIS A 1 113 ? 3.141 10.481 7.147 1.00 78.50 113 HIS A CA 1
ATOM 878 C C . HIS A 1 113 ? 3.652 9.401 8.129 1.00 78.50 113 HIS A C 1
ATOM 880 O O . HIS A 1 113 ? 3.823 8.253 7.706 1.00 78.50 113 HIS A O 1
ATOM 886 N N . PRO A 1 114 ? 3.840 9.698 9.432 1.00 79.75 114 PRO A N 1
ATOM 887 C CA . PRO A 1 114 ? 4.324 8.732 10.433 1.00 79.75 114 PRO A CA 1
ATOM 888 C C . PRO A 1 114 ? 3.494 7.446 10.567 1.00 79.75 114 PRO A C 1
ATOM 890 O O . PRO A 1 114 ? 3.883 6.512 11.258 1.00 79.75 114 PRO A O 1
ATOM 893 N N . THR A 1 115 ? 2.334 7.385 9.917 1.00 85.31 115 THR A N 1
ATOM 894 C CA . THR A 1 115 ? 1.499 6.189 9.820 1.00 85.31 115 THR A CA 1
ATOM 895 C C . THR A 1 115 ? 2.038 5.154 8.835 1.00 85.31 115 THR A C 1
ATOM 897 O O . THR A 1 115 ? 1.614 4.009 8.916 1.00 85.31 115 THR A O 1
ATOM 900 N N . LEU A 1 116 ? 2.949 5.501 7.916 1.00 87.56 116 LEU A N 1
ATOM 901 C CA . LEU A 1 116 ? 3.466 4.540 6.938 1.00 87.56 116 LEU A CA 1
ATOM 902 C C . LEU A 1 116 ? 4.190 3.349 7.599 1.00 87.56 116 LEU A C 1
ATOM 904 O O . LEU A 1 116 ? 3.844 2.222 7.258 1.00 87.56 116 LEU A O 1
ATOM 908 N N . PRO A 1 117 ? 5.103 3.526 8.574 1.00 88.00 117 PRO A N 1
ATOM 909 C CA . PRO A 1 117 ? 5.683 2.390 9.295 1.00 88.00 117 PRO A CA 1
ATOM 910 C C . PRO A 1 117 ? 4.633 1.484 9.955 1.00 88.00 117 PRO A C 1
ATOM 912 O O . PRO A 1 117 ? 4.771 0.265 9.938 1.00 88.00 117 PRO A O 1
ATOM 915 N N . LEU A 1 118 ? 3.543 2.063 10.480 1.00 89.75 118 LEU A N 1
ATOM 916 C CA . LEU A 1 118 ? 2.431 1.298 11.061 1.00 89.75 118 LEU A CA 1
ATOM 917 C C . LEU A 1 118 ? 1.659 0.501 10.000 1.00 89.75 118 LEU A C 1
ATOM 919 O O . LEU A 1 118 ? 1.212 -0.606 10.267 1.00 89.75 118 LEU A O 1
ATOM 923 N N . VAL A 1 119 ? 1.495 1.059 8.800 1.00 91.88 119 VAL A N 1
ATOM 924 C CA . VAL A 1 119 ? 0.902 0.359 7.652 1.00 91.88 119 VAL A CA 1
ATOM 925 C C . VAL A 1 119 ? 1.792 -0.802 7.223 1.00 91.88 119 VAL A C 1
ATOM 927 O O . VAL A 1 119 ? 1.315 -1.924 7.074 1.00 91.88 119 VAL A O 1
ATOM 930 N N . LEU A 1 120 ? 3.089 -0.545 7.050 1.00 92.44 120 LEU A N 1
ATOM 931 C CA . LEU A 1 120 ? 4.043 -1.544 6.582 1.00 92.44 120 LEU A CA 1
ATOM 932 C C . LEU A 1 120 ? 4.170 -2.708 7.569 1.00 92.44 120 LEU A C 1
ATOM 934 O O . LEU A 1 120 ? 4.152 -3.855 7.135 1.00 92.44 120 LEU A O 1
ATOM 938 N N . SER A 1 121 ? 4.209 -2.439 8.879 1.00 91.56 121 SER A N 1
ATOM 939 C CA . SER A 1 121 ? 4.315 -3.499 9.893 1.00 91.56 121 SER A CA 1
ATOM 940 C C . SER A 1 121 ? 3.080 -4.397 9.947 1.00 91.56 121 SER A C 1
ATOM 942 O O . SER A 1 121 ? 3.176 -5.560 10.329 1.00 91.56 121 SER A O 1
ATOM 944 N N . LYS A 1 122 ? 1.915 -3.884 9.530 1.00 92.06 122 LYS A N 1
ATOM 945 C CA . LYS A 1 122 ? 0.685 -4.674 9.390 1.00 92.06 122 LYS A CA 1
ATOM 946 C C . LYS A 1 122 ? 0.654 -5.508 8.113 1.00 92.06 122 LYS A C 1
ATOM 948 O O . LYS A 1 122 ? 0.152 -6.625 8.144 1.00 92.06 122 LYS A O 1
ATOM 953 N N . LEU A 1 123 ? 1.157 -4.979 6.998 1.00 93.00 123 LEU A N 1
ATOM 954 C CA . LEU A 1 123 ? 1.130 -5.670 5.701 1.00 93.00 123 LEU A CA 1
ATOM 955 C C . LEU A 1 123 ? 2.246 -6.711 5.536 1.00 93.00 123 LEU A C 1
ATOM 957 O O . LEU A 1 123 ? 2.057 -7.694 4.811 1.00 93.00 123 LEU A O 1
ATOM 961 N N . PHE A 1 124 ? 3.381 -6.484 6.198 1.00 92.88 124 PHE A N 1
ATOM 962 C CA . PHE A 1 124 ? 4.601 -7.289 6.119 1.00 92.88 124 PHE A CA 1
ATOM 963 C C . PHE A 1 124 ? 5.098 -7.645 7.529 1.00 92.88 124 PHE A C 1
ATOM 965 O O . PHE A 1 124 ? 6.163 -7.172 7.947 1.00 92.88 124 PHE A O 1
ATOM 972 N N . PRO A 1 125 ? 4.317 -8.427 8.299 1.00 89.88 125 PRO A N 1
ATOM 973 C CA . PRO A 1 125 ? 4.750 -8.873 9.616 1.00 89.88 125 PRO A CA 1
ATOM 974 C C . PRO A 1 125 ? 6.053 -9.673 9.483 1.00 89.88 125 PRO A C 1
ATOM 976 O O . PRO A 1 125 ? 6.206 -10.455 8.548 1.00 89.88 125 PRO A O 1
ATOM 979 N N . ASP A 1 126 ? 6.999 -9.443 10.395 1.00 86.69 126 ASP A N 1
ATOM 980 C CA . ASP A 1 126 ? 8.350 -10.035 10.453 1.00 86.69 126 ASP A CA 1
ATOM 981 C C . ASP A 1 126 ? 9.308 -9.672 9.300 1.00 86.69 126 ASP A C 1
ATOM 983 O O . ASP A 1 126 ? 10.512 -9.530 9.521 1.00 86.69 126 ASP A O 1
ATOM 987 N N . ASP A 1 127 ? 8.806 -9.476 8.080 1.00 91.19 127 ASP A N 1
ATOM 988 C CA . ASP A 1 127 ? 9.600 -9.090 6.909 1.00 91.19 127 ASP A CA 1
ATOM 989 C C . ASP A 1 127 ? 10.112 -7.651 6.984 1.00 91.19 127 ASP A C 1
ATOM 991 O O . ASP A 1 127 ? 11.248 -7.381 6.590 1.00 91.19 127 ASP A O 1
ATOM 995 N N . LEU A 1 128 ? 9.304 -6.728 7.517 1.00 91.00 128 LEU A N 1
ATOM 996 C CA . LEU A 1 128 ? 9.679 -5.317 7.585 1.00 91.00 128 LEU A CA 1
ATOM 997 C C . LEU A 1 128 ? 10.940 -5.098 8.431 1.00 91.00 128 LEU A C 1
ATOM 999 O O . LEU A 1 128 ? 11.881 -4.455 7.974 1.00 91.00 128 LEU A O 1
ATOM 1003 N N . GLU A 1 129 ? 10.971 -5.653 9.643 1.00 89.81 129 GLU A N 1
ATOM 1004 C CA . GLU A 1 129 ? 12.109 -5.514 10.560 1.00 89.81 129 GLU A CA 1
ATOM 1005 C C . GLU A 1 129 ? 13.382 -6.128 9.965 1.00 89.81 129 GLU A C 1
ATOM 1007 O O . GLU A 1 129 ? 14.468 -5.552 10.063 1.00 89.81 129 GLU A O 1
ATOM 1012 N N . ARG A 1 130 ? 13.249 -7.268 9.269 1.00 91.94 130 ARG A N 1
ATOM 1013 C CA . ARG A 1 130 ? 14.366 -7.890 8.544 1.00 91.94 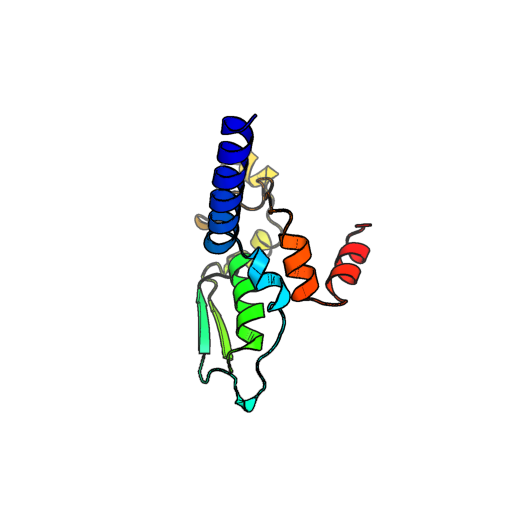130 ARG A CA 1
ATOM 1014 C C . ARG A 1 130 ? 14.926 -6.970 7.462 1.00 91.94 130 ARG A C 1
ATOM 1016 O O . ARG A 1 130 ? 16.146 -6.830 7.365 1.00 91.94 130 ARG A O 1
ATOM 1023 N N . GLU A 1 131 ? 14.067 -6.341 6.663 1.00 91.06 131 GLU A N 1
ATOM 1024 C CA . GLU A 1 131 ? 14.513 -5.468 5.572 1.00 91.06 131 GLU A CA 1
ATOM 1025 C C . GLU A 1 131 ? 15.107 -4.149 6.095 1.00 91.06 131 GLU A C 1
ATOM 1027 O O . GLU A 1 131 ? 16.100 -3.659 5.547 1.00 91.06 131 GLU A O 1
ATOM 1032 N N . ILE A 1 132 ? 14.571 -3.607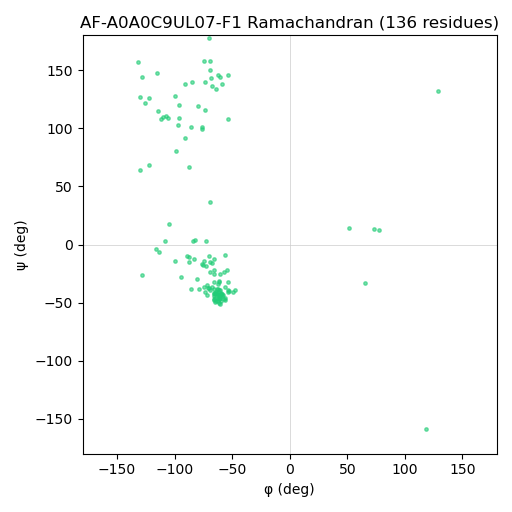 7.197 1.00 88.88 132 ILE A N 1
ATOM 1033 C CA . ILE A 1 132 ? 15.142 -2.444 7.894 1.00 88.88 132 ILE A CA 1
ATOM 1034 C C . ILE A 1 132 ? 16.556 -2.767 8.387 1.00 88.88 132 ILE A C 1
ATOM 1036 O O . ILE A 1 132 ? 17.492 -2.026 8.076 1.00 88.88 132 ILE A O 1
ATOM 1040 N N . ALA A 1 133 ? 16.731 -3.891 9.090 1.00 90.31 133 ALA A N 1
ATOM 1041 C CA . ALA A 1 133 ? 18.030 -4.314 9.610 1.00 90.31 133 ALA A CA 1
ATOM 1042 C C . ALA A 1 133 ? 19.053 -4.532 8.482 1.00 90.31 133 ALA A C 1
ATOM 1044 O O . ALA A 1 133 ? 20.191 -4.068 8.561 1.00 90.31 133 ALA A O 1
ATOM 1045 N N . LYS A 1 134 ? 18.634 -5.179 7.388 1.00 91.56 134 LYS A N 1
ATOM 1046 C CA . LYS A 1 134 ? 19.459 -5.390 6.189 1.00 91.56 134 LYS A CA 1
ATOM 1047 C C . LYS A 1 134 ? 19.880 -4.078 5.521 1.00 91.56 134 LYS A C 1
ATOM 1049 O O . LYS A 1 134 ? 20.978 -3.996 4.979 1.00 91.56 134 LYS A O 1
ATOM 1054 N N . SER A 1 135 ? 19.038 -3.051 5.595 1.00 86.25 135 SER A N 1
ATOM 1055 C CA . SER A 1 135 ? 19.315 -1.710 5.065 1.00 86.25 135 SER A CA 1
ATOM 1056 C C . SER A 1 135 ? 20.161 -0.841 6.011 1.00 86.25 135 SER A C 1
ATOM 1058 O O . SER A 1 135 ? 20.398 0.330 5.717 1.00 86.25 135 SER A O 1
ATOM 1060 N N . GLY A 1 136 ? 20.616 -1.384 7.149 1.00 87.69 136 GLY A N 1
ATOM 1061 C CA . GLY A 1 136 ? 21.396 -0.654 8.155 1.00 87.69 136 GLY A CA 1
ATOM 1062 C C . GLY A 1 136 ? 20.561 0.266 9.053 1.00 87.69 136 GLY A C 1
ATOM 1063 O O . GLY A 1 136 ? 21.127 1.099 9.767 1.00 87.69 136 GLY A O 1
ATOM 1064 N N . GLY A 1 137 ? 19.232 0.133 9.019 1.00 80.12 137 GLY A N 1
ATOM 1065 C CA . GLY A 1 137 ? 18.331 0.762 9.981 1.00 80.12 137 GLY A CA 1
ATOM 1066 C C . GLY A 1 137 ? 18.461 0.130 11.370 1.00 80.12 137 GLY A C 1
ATOM 1067 O O . GLY A 1 137 ? 18.951 -0.991 11.510 1.00 80.12 137 GLY A O 1
ATOM 1068 N N . ARG A 1 138 ? 18.055 0.875 12.400 1.00 66.06 138 ARG A N 1
ATOM 1069 C CA . ARG A 1 138 ? 18.020 0.431 13.800 1.00 66.06 138 ARG A CA 1
ATOM 1070 C C . ARG A 1 138 ? 16.594 0.369 14.305 1.00 66.06 138 ARG A C 1
ATOM 1072 O O . ARG A 1 138 ? 15.818 1.255 13.880 1.00 66.06 138 ARG A O 1
#

Mean predicted aligned error: 8.3 Å

Nearest PDB structures (foldseek):
  8grw-assembly1_A  TM=4.764E-01  e=1.611E+00  Spiroplasma melliferum KC3

Foldseek 3Di:
DVVVVVVVVVVVVVVVVCCVPPHCVVVLVVALPADDPVQADEDEAEQEADPPVSVLVQLRNVRHHPYYHYHHPPPVCVPPCNVDPDVVCCVVVVDDPDPVVPDVPVPDPPDDDPCVVSNCCSSPPPVVVVVCVVVVHD

Solvent-accessible surface area (backbone atoms only — not comparable to full-atom values): 8405 Å² total; per-residue (Å²): 110,70,68,60,52,51,50,51,51,51,52,51,52,51,51,51,52,49,45,67,74,76,44,63,74,89,50,53,86,62,45,70,64,60,48,56,80,94,65,35,44,84,56,70,49,78,34,86,34,71,50,76,69,32,49,53,49,48,62,56,42,58,35,37,28,74,34,69,46,75,47,56,91,63,61,60,51,78,36,72,66,43,70,58,61,61,60,69,59,40,64,70,67,71,54,73,89,47,84,81,66,72,61,62,70,89,76,47,89,80,81,71,64,87,59,51,64,62,51,47,49,44,68,33,65,76,53,45,63,52,53,38,49,74,71,72,50,132

Secondary structure (DSSP, 8-state):
-HHHHHHHHHHHHHHHHHHHHH-STTTGGGTT-PPPGGGSEEEEEEEE--SHHHHHHHHHHTTTEEEEEEE---GGGGSHHHHS--HHHHHHH---SSGGGG-GGGTS-----TTHHHHHHHHSTTHHHHHHHHTT--

Organism: Sphaerobolus stellatus (strain SS14) (NCBI:txid990650)